Protein AF-A0A3M1JJY1-F1 (afdb_monomer_lite)

Secondary structure (DSSP, 8-state):
-HHHHHHHHHHHHHHHHHHHHHTT--HHHHHHHHHHHHHHHHHHHHHHHHHHHHHHHHHHHHHHTTSS--

Structure (mmCIF, N/CA/C/O backbone):
data_AF-A0A3M1JJY1-F1
#
_entry.id   AF-A0A3M1JJY1-F1
#
loop_
_atom_site.group_PDB
_atom_site.id
_atom_site.type_symbol
_atom_site.label_atom_id
_atom_site.label_alt_id
_atom_site.label_comp_id
_atom_site.label_asym_id
_atom_site.label_entity_id
_atom_site.label_seq_id
_atom_site.pdbx_PDB_ins_code
_atom_site.Cartn_x
_atom_site.Cartn_y
_atom_site.Cartn_z
_atom_site.occupancy
_atom_site.B_iso_or_equiv
_atom_site.auth_seq_id
_atom_site.auth_comp_id
_atom_site.auth_asym_id
_atom_site.auth_atom_id
_atom_site.pdbx_PDB_model_num
ATOM 1 N N . MET A 1 1 ? -5.435 -10.632 13.360 1.00 51.81 1 MET A N 1
ATOM 2 C CA . MET A 1 1 ? -5.754 -9.394 12.614 1.00 51.81 1 MET A CA 1
ATOM 3 C C . MET A 1 1 ? -4.651 -9.025 11.614 1.00 51.81 1 MET A C 1
ATOM 5 O O . MET A 1 1 ? -4.898 -9.066 10.418 1.00 51.81 1 MET A O 1
ATOM 9 N N . THR A 1 2 ? -3.412 -8.773 12.048 1.00 59.12 2 THR A N 1
ATOM 10 C CA . THR A 1 2 ? -2.288 -8.282 11.210 1.00 59.12 2 THR A CA 1
ATOM 11 C C . THR A 1 2 ? -1.898 -9.180 10.024 1.00 59.12 2 THR A C 1
ATOM 13 O O . THR A 1 2 ? -1.590 -8.672 8.952 1.00 59.12 2 THR A O 1
ATOM 16 N N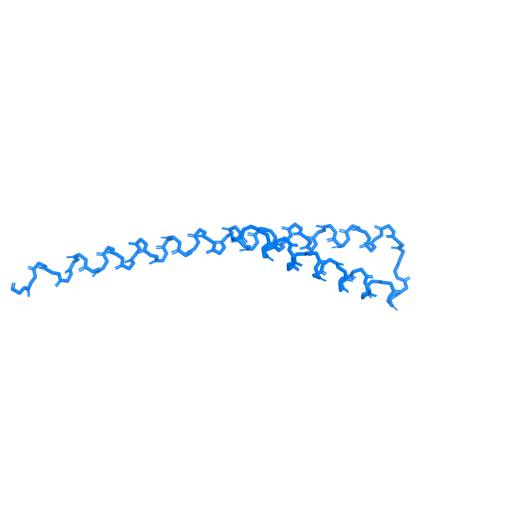 . LYS A 1 3 ? -1.975 -10.514 10.162 1.00 63.81 3 LYS A N 1
ATOM 17 C CA . LYS A 1 3 ? -1.679 -11.464 9.065 1.00 63.81 3 LYS A CA 1
ATOM 18 C C . LYS A 1 3 ? -2.622 -11.332 7.861 1.00 63.81 3 LYS A C 1
ATOM 20 O O . LYS A 1 3 ? -2.177 -11.526 6.735 1.00 63.81 3 LYS A O 1
ATOM 25 N N . LEU A 1 4 ? -3.901 -11.011 8.084 1.00 68.25 4 LEU A N 1
ATOM 26 C CA . LEU A 1 4 ? -4.875 -10.840 6.997 1.00 68.25 4 LEU A CA 1
ATOM 27 C C . LEU A 1 4 ? -4.639 -9.533 6.243 1.00 68.25 4 LEU A C 1
ATOM 29 O O . LEU A 1 4 ? 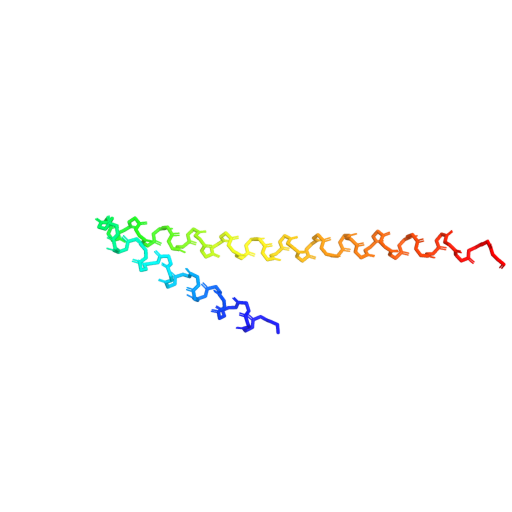-4.623 -9.546 5.016 1.00 68.25 4 LEU A O 1
ATOM 33 N N . PHE A 1 5 ? -4.356 -8.445 6.964 1.00 68.81 5 PHE A N 1
ATOM 34 C CA . PHE A 1 5 ? -3.978 -7.169 6.353 1.00 68.81 5 PHE A CA 1
ATOM 35 C C . PHE A 1 5 ? -2.703 -7.289 5.521 1.00 68.81 5 PHE A C 1
ATOM 37 O O . PHE A 1 5 ? -2.654 -6.783 4.405 1.00 68.81 5 PHE A O 1
ATOM 44 N N . TYR A 1 6 ? -1.708 -8.034 6.010 1.00 70.19 6 TYR A N 1
ATOM 45 C CA . TYR A 1 6 ? -0.472 -8.263 5.264 1.00 70.19 6 TYR A CA 1
ATOM 46 C C . TYR A 1 6 ? -0.713 -9.064 3.977 1.00 70.19 6 TYR A C 1
ATOM 48 O O . TYR A 1 6 ? -0.183 -8.726 2.923 1.00 70.19 6 TYR A O 1
ATOM 56 N N . LYS A 1 7 ? -1.572 -10.091 4.039 1.00 74.62 7 LYS A N 1
ATOM 57 C CA . LYS A 1 7 ? -1.995 -10.866 2.863 1.00 74.62 7 LYS A CA 1
ATOM 58 C C . LYS A 1 7 ? -2.709 -9.989 1.831 1.00 74.62 7 LYS A C 1
ATOM 60 O O . LYS A 1 7 ? -2.411 -10.089 0.646 1.00 74.62 7 LYS A O 1
ATOM 65 N N . PHE A 1 8 ? -3.611 -9.115 2.277 1.00 75.12 8 PHE A N 1
ATOM 66 C CA . PHE A 1 8 ? -4.331 -8.184 1.404 1.00 75.12 8 PHE A CA 1
ATOM 67 C C . PHE A 1 8 ? -3.399 -7.154 0.758 1.00 75.12 8 PHE A C 1
ATOM 69 O O . PHE A 1 8 ? -3.485 -6.908 -0.444 1.00 75.12 8 PHE A O 1
ATOM 76 N N . ALA A 1 9 ? -2.473 -6.598 1.539 1.00 71.31 9 ALA A N 1
ATOM 77 C CA . ALA A 1 9 ? -1.480 -5.651 1.048 1.00 71.31 9 ALA A CA 1
ATOM 78 C C . ALA A 1 9 ? -0.546 -6.295 0.009 1.00 71.31 9 ALA A C 1
ATOM 80 O O . ALA A 1 9 ? -0.237 -5.675 -1.006 1.00 71.31 9 ALA A O 1
ATOM 81 N N . LEU A 1 10 ? -0.160 -7.560 0.217 1.00 72.50 10 LEU A N 1
ATOM 82 C CA . LEU A 1 10 ? 0.646 -8.323 -0.738 1.00 72.50 10 LEU A CA 1
ATOM 83 C C . LEU A 1 10 ? -0.120 -8.553 -2.049 1.00 72.50 10 LEU A C 1
ATOM 85 O O . LEU A 1 10 ? 0.423 -8.300 -3.121 1.00 72.50 10 LEU A O 1
ATOM 89 N N . VAL A 1 11 ? -1.394 -8.952 -1.982 1.00 81.12 11 VAL A N 1
ATOM 90 C CA . VAL A 1 11 ? -2.240 -9.127 -3.177 1.00 81.12 11 VAL A CA 1
ATOM 91 C C . VAL A 1 11 ? -2.369 -7.817 -3.962 1.00 81.12 11 VAL A C 1
ATOM 93 O O . VAL A 1 11 ? -2.168 -7.810 -5.174 1.00 81.12 11 VAL A O 1
ATOM 96 N N . MET A 1 12 ? -2.619 -6.695 -3.285 1.00 75.00 12 MET A N 1
ATOM 97 C CA . MET A 1 12 ? -2.708 -5.384 -3.938 1.00 75.00 12 MET A CA 1
ATOM 98 C C . MET A 1 12 ? -1.382 -4.933 -4.566 1.00 75.00 12 MET A C 1
ATOM 100 O O . MET A 1 12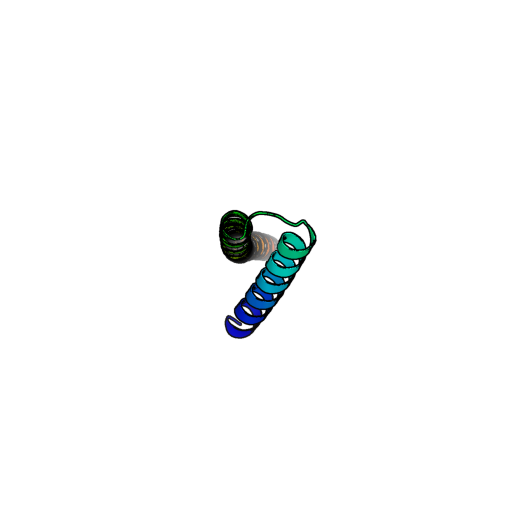 ? -1.386 -4.362 -5.661 1.00 75.00 12 MET A O 1
ATOM 104 N N . ALA A 1 13 ? -0.246 -5.223 -3.925 1.00 72.94 13 ALA A N 1
ATOM 105 C CA . ALA A 1 13 ? 1.076 -4.955 -4.489 1.00 72.94 13 ALA A CA 1
ATOM 106 C C . ALA A 1 13 ? 1.319 -5.771 -5.771 1.00 72.94 13 ALA A C 1
ATOM 108 O O . ALA A 1 13 ? 1.763 -5.220 -6.777 1.00 72.94 13 ALA A O 1
ATOM 109 N N . VAL A 1 14 ? 0.946 -7.056 -5.777 1.00 79.38 14 VAL A N 1
ATOM 110 C CA . VAL A 1 14 ? 1.070 -7.924 -6.960 1.00 79.38 14 VAL A CA 1
ATOM 111 C C . VAL A 1 14 ? 0.190 -7.430 -8.108 1.00 79.38 14 VAL A C 1
ATOM 113 O O . VAL A 1 14 ? 0.674 -7.328 -9.232 1.00 79.38 14 VAL A O 1
ATOM 116 N N . ILE A 1 15 ? -1.068 -7.063 -7.844 1.00 81.69 15 ILE A N 1
ATOM 117 C CA . ILE A 1 15 ? -1.980 -6.528 -8.872 1.00 81.69 15 ILE A CA 1
ATOM 118 C C . ILE A 1 15 ? -1.432 -5.218 -9.459 1.00 81.69 15 ILE A C 1
ATOM 120 O O . ILE A 1 15 ? -1.459 -5.014 -10.675 1.00 81.69 15 ILE A O 1
ATOM 124 N N . THR A 1 16 ? -0.883 -4.346 -8.609 1.00 74.19 16 THR A N 1
ATOM 125 C CA . THR A 1 16 ? -0.268 -3.078 -9.034 1.00 74.19 16 THR A CA 1
ATOM 126 C C . THR A 1 16 ? 0.956 -3.322 -9.912 1.00 74.19 16 THR A C 1
ATOM 128 O O . THR A 1 16 ? 1.081 -2.713 -10.976 1.00 74.19 16 THR A O 1
ATOM 131 N N . TYR A 1 17 ? 1.828 -4.247 -9.509 1.00 70.12 17 TYR A N 1
ATOM 132 C CA . TYR A 1 17 ? 3.000 -4.636 -10.288 1.00 70.12 17 TYR A CA 1
ATOM 133 C C . TYR A 1 17 ? 2.606 -5.217 -11.654 1.00 70.12 17 TYR A C 1
ATOM 135 O O . TYR A 1 17 ? 3.155 -4.804 -12.678 1.00 70.12 17 TYR A O 1
ATOM 143 N N . LEU A 1 18 ? 1.601 -6.102 -11.690 1.00 75.19 18 LEU A N 1
ATOM 144 C CA . LEU A 1 18 ? 1.072 -6.681 -12.929 1.00 75.19 18 LEU A CA 1
ATOM 145 C C . LEU A 1 18 ? 0.524 -5.596 -13.868 1.00 75.19 18 LEU A C 1
ATOM 147 O O . LEU A 1 18 ? 0.841 -5.580 -15.054 1.00 75.19 18 LEU A O 1
ATOM 151 N N . THR A 1 19 ? -0.239 -4.646 -13.324 1.00 72.31 19 THR A N 1
ATOM 152 C CA . THR A 1 19 ? -0.832 -3.535 -14.085 1.00 72.31 19 THR A CA 1
ATOM 153 C C . THR A 1 19 ? 0.244 -2.611 -14.658 1.00 72.31 19 THR A C 1
ATOM 155 O O . THR A 1 19 ? 0.178 -2.223 -15.823 1.00 72.31 19 THR A O 1
ATOM 158 N N . CYS A 1 20 ? 1.278 -2.285 -13.876 1.00 68.38 20 CYS A N 1
ATOM 159 C CA . CYS A 1 20 ? 2.404 -1.486 -14.362 1.00 68.38 20 CYS A CA 1
ATOM 160 C C . CYS A 1 20 ? 3.234 -2.219 -15.422 1.00 68.38 20 CYS A C 1
ATOM 162 O O . CYS A 1 20 ? 3.692 -1.575 -16.366 1.00 68.38 20 CYS A O 1
ATOM 164 N N . SER A 1 21 ? 3.401 -3.539 -15.296 1.00 65.94 21 SER A N 1
ATOM 165 C CA . SER A 1 21 ? 4.123 -4.335 -16.292 1.00 65.94 21 SER A CA 1
ATOM 166 C C . SER A 1 21 ? 3.357 -4.446 -17.613 1.00 65.94 21 SER A C 1
ATOM 168 O O . SER A 1 21 ? 3.979 -4.391 -18.670 1.00 65.94 21 SER A O 1
ATOM 170 N N . LEU A 1 22 ? 2.022 -4.552 -17.570 1.00 70.56 22 LEU A N 1
ATOM 171 C CA . LEU A 1 22 ? 1.168 -4.545 -18.766 1.00 70.56 22 LEU A CA 1
ATOM 172 C C . LEU A 1 22 ? 1.183 -3.192 -19.492 1.00 70.56 22 LEU A C 1
ATOM 174 O O . LEU A 1 22 ? 1.057 -3.150 -20.710 1.00 70.56 22 LEU A O 1
ATOM 178 N N . ASN A 1 23 ? 1.390 -2.093 -18.761 1.00 66.88 23 ASN A N 1
ATOM 179 C CA . ASN A 1 23 ? 1.474 -0.747 -19.332 1.00 66.88 23 ASN A CA 1
ATOM 180 C C . ASN A 1 23 ? 2.846 -0.409 -19.952 1.00 66.88 23 ASN A C 1
ATOM 182 O O . ASN A 1 23 ? 3.036 0.715 -20.412 1.00 66.88 23 ASN A O 1
ATOM 186 N N . GLY A 1 24 ? 3.821 -1.329 -19.932 1.00 63.56 24 GLY A N 1
ATOM 187 C CA . GLY A 1 24 ? 5.157 -1.097 -20.502 1.00 63.56 24 GLY A CA 1
ATOM 188 C C . GLY A 1 24 ? 5.964 0.004 -19.796 1.00 63.56 24 GLY A C 1
ATOM 189 O O . GLY A 1 24 ? 6.912 0.544 -20.362 1.00 63.56 24 GLY A O 1
ATOM 190 N N . ILE A 1 25 ? 5.585 0.362 -18.565 1.00 66.19 25 ILE A N 1
ATOM 191 C CA . ILE A 1 25 ? 6.246 1.400 -17.769 1.00 66.19 25 ILE A CA 1
ATOM 192 C C . ILE A 1 25 ? 7.602 0.885 -17.278 1.00 66.19 25 ILE A C 1
ATOM 194 O O . ILE A 1 25 ? 7.731 -0.265 -16.858 1.00 66.19 25 ILE A O 1
ATOM 198 N N . SER A 1 26 ? 8.610 1.764 -17.292 1.00 71.44 26 SER A N 1
ATOM 199 C CA . SER A 1 26 ? 9.966 1.457 -16.830 1.00 71.44 26 SER A CA 1
ATOM 200 C C . SER A 1 26 ? 9.952 0.783 -15.450 1.00 71.44 26 SER A C 1
ATOM 202 O O . SER A 1 26 ? 9.262 1.234 -14.530 1.00 71.44 26 SER A O 1
ATOM 204 N N . TRP A 1 27 ? 10.716 -0.304 -15.303 1.00 65.75 27 TRP A N 1
ATOM 205 C CA . TRP A 1 27 ? 10.723 -1.179 -14.118 1.00 65.75 27 TRP A CA 1
ATOM 206 C C . TRP A 1 27 ? 10.885 -0.411 -12.798 1.00 65.75 27 TRP A C 1
ATOM 208 O O . TRP A 1 27 ? 10.244 -0.728 -11.796 1.00 65.75 27 TRP A O 1
ATOM 218 N N . LEU A 1 28 ? 11.694 0.648 -12.821 1.00 73.62 28 LEU A N 1
ATOM 219 C CA . LEU A 1 28 ? 11.985 1.502 -11.670 1.00 73.62 28 LEU A CA 1
ATOM 220 C C . LEU A 1 28 ? 10.750 2.302 -11.218 1.00 73.62 28 LEU A C 1
ATOM 222 O O . LEU A 1 28 ? 10.470 2.414 -10.026 1.00 73.62 28 LEU A O 1
ATOM 226 N N . THR A 1 29 ? 9.956 2.789 -12.173 1.00 75.50 29 THR A N 1
ATOM 227 C CA . THR A 1 29 ? 8.697 3.501 -11.918 1.00 75.50 29 THR A CA 1
ATOM 228 C C . THR A 1 29 ? 7.606 2.552 -11.411 1.00 75.50 29 THR A C 1
ATOM 230 O O . THR A 1 29 ? 6.850 2.920 -10.512 1.00 75.50 29 THR A O 1
ATOM 233 N N . SER A 1 30 ? 7.548 1.323 -11.938 1.00 71.69 30 SER A N 1
ATOM 234 C CA . SER A 1 30 ? 6.635 0.270 -11.458 1.00 71.69 30 SER A CA 1
ATOM 235 C C . SER A 1 30 ? 6.894 -0.075 -9.986 1.00 71.69 30 SER A C 1
ATOM 237 O O . SER A 1 30 ? 5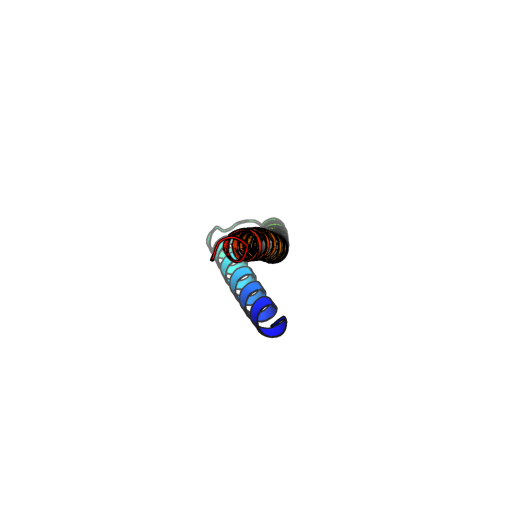.967 -0.104 -9.172 1.00 71.69 30 SER A O 1
ATOM 239 N N . LEU A 1 31 ? 8.169 -0.237 -9.617 1.00 75.25 31 LEU A N 1
ATOM 240 C CA . LEU A 1 31 ? 8.591 -0.498 -8.239 1.00 75.25 31 LEU A CA 1
ATOM 241 C C . LEU A 1 31 ? 8.177 0.630 -7.292 1.00 75.25 31 LEU A C 1
ATOM 243 O O . LEU A 1 31 ? 7.536 0.376 -6.271 1.00 75.25 31 LEU A O 1
ATOM 247 N N . PHE A 1 32 ? 8.480 1.878 -7.659 1.00 79.69 32 PHE A N 1
ATOM 248 C CA . PHE A 1 32 ? 8.117 3.041 -6.849 1.00 79.69 32 PHE A CA 1
ATOM 249 C C . PHE A 1 32 ? 6.602 3.128 -6.639 1.00 79.69 32 PHE A C 1
ATOM 251 O O . PHE A 1 32 ? 6.135 3.3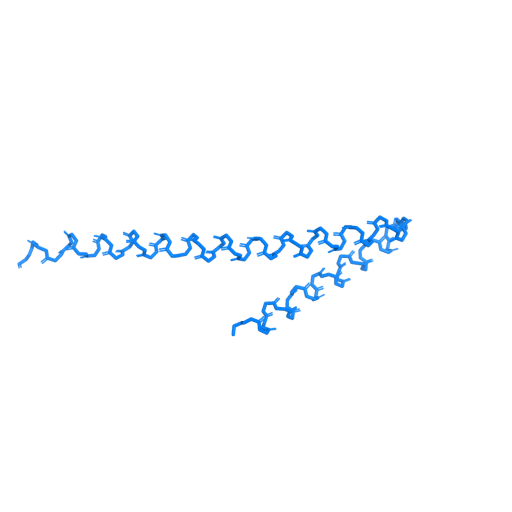68 -5.528 1.00 79.69 32 PHE A O 1
ATOM 258 N N . ARG A 1 33 ? 5.817 2.854 -7.687 1.00 77.88 33 ARG A N 1
ATOM 259 C CA . ARG A 1 33 ? 4.354 2.875 -7.612 1.00 77.88 33 ARG A CA 1
ATOM 260 C C . ARG A 1 33 ? 3.801 1.757 -6.731 1.00 77.88 33 ARG A C 1
ATOM 262 O O . ARG A 1 33 ? 2.898 2.017 -5.941 1.00 77.88 33 ARG A O 1
ATOM 269 N N . SER A 1 34 ? 4.370 0.554 -6.795 1.00 76.06 34 SER A N 1
ATOM 270 C CA . SER A 1 34 ? 3.989 -0.548 -5.905 1.00 76.06 34 SER A CA 1
ATOM 271 C C . SER A 1 34 ? 4.281 -0.232 -4.434 1.00 76.06 34 SER A C 1
ATOM 273 O O . SER A 1 34 ? 3.460 -0.542 -3.572 1.00 76.06 34 SER A O 1
ATOM 275 N N . VAL A 1 35 ? 5.417 0.408 -4.136 1.00 81.12 35 VAL A N 1
ATOM 276 C CA . VAL A 1 35 ? 5.768 0.828 -2.766 1.00 81.12 35 VAL A CA 1
ATOM 277 C C . VAL A 1 35 ? 4.823 1.923 -2.271 1.00 81.12 35 VAL A C 1
ATOM 279 O O . VAL A 1 35 ? 4.325 1.840 -1.149 1.00 81.12 35 VAL A O 1
ATOM 282 N N . VAL A 1 36 ? 4.517 2.914 -3.113 1.00 83.44 36 VAL A N 1
ATOM 283 C CA . VAL A 1 36 ? 3.568 3.988 -2.777 1.00 83.44 36 VAL A CA 1
ATOM 284 C C . VAL A 1 36 ? 2.170 3.428 -2.511 1.00 83.44 36 VAL A C 1
ATOM 286 O O . VAL A 1 36 ? 1.543 3.814 -1.528 1.00 83.44 36 VAL A O 1
ATOM 289 N N . VAL A 1 37 ? 1.687 2.486 -3.328 1.00 82.88 37 VAL A N 1
ATOM 290 C CA . VAL A 1 37 ? 0.382 1.838 -3.111 1.00 82.88 37 VAL A CA 1
ATOM 291 C C . VAL A 1 37 ? 0.376 1.026 -1.815 1.00 82.88 37 VAL A C 1
ATOM 293 O O . VAL A 1 37 ? -0.571 1.130 -1.037 1.00 82.88 37 VAL A O 1
ATOM 296 N N . PHE A 1 38 ? 1.442 0.270 -1.537 1.00 79.38 38 PHE A N 1
ATOM 297 C CA . PHE A 1 38 ? 1.574 -0.480 -0.287 1.00 79.38 38 PHE A CA 1
ATOM 298 C C . PHE A 1 38 ? 1.519 0.440 0.943 1.00 79.38 38 PHE A C 1
ATOM 300 O O . PHE A 1 38 ? 0.749 0.180 1.870 1.00 79.38 38 PHE A O 1
ATOM 307 N N . LEU A 1 39 ? 2.276 1.543 0.929 1.00 83.69 39 LEU A N 1
ATOM 308 C CA . LEU A 1 39 ? 2.253 2.548 1.996 1.00 83.69 39 LEU A CA 1
ATOM 309 C C . LEU A 1 39 ? 0.884 3.228 2.117 1.00 83.69 39 LEU A C 1
ATOM 311 O O . LEU A 1 39 ? 0.398 3.418 3.231 1.00 83.69 39 LEU A O 1
ATOM 315 N N . GLY A 1 40 ? 0.239 3.540 0.990 1.00 83.81 40 GLY A N 1
ATOM 316 C CA . GLY A 1 40 ? -1.095 4.136 0.957 1.00 83.81 40 GLY A CA 1
ATOM 317 C C . GLY A 1 40 ? -2.141 3.254 1.637 1.00 83.81 40 GLY A C 1
ATOM 318 O O . GLY A 1 40 ? -2.879 3.729 2.494 1.00 83.81 40 GLY A O 1
ATOM 319 N N . ILE A 1 41 ? -2.151 1.954 1.337 1.00 82.75 41 ILE A N 1
ATOM 320 C CA . ILE A 1 41 ? -3.082 0.994 1.953 1.00 82.75 41 ILE A CA 1
ATOM 321 C C . ILE A 1 41 ? -2.842 0.883 3.464 1.00 82.75 41 ILE A C 1
ATOM 323 O O . ILE A 1 41 ? -3.797 0.887 4.243 1.00 82.75 41 ILE A O 1
ATOM 327 N N . LEU A 1 42 ? -1.577 0.816 3.889 1.00 81.38 42 LEU A N 1
ATOM 328 C CA . LEU A 1 42 ? -1.200 0.779 5.307 1.00 81.38 42 LEU A CA 1
ATOM 329 C C . LEU A 1 42 ? -1.700 2.022 6.050 1.00 81.38 42 LEU A C 1
ATOM 331 O O . LEU A 1 42 ? -2.279 1.907 7.132 1.00 81.38 42 LEU A O 1
ATOM 335 N N . PHE A 1 43 ? -1.536 3.193 5.434 1.00 84.31 43 PHE A N 1
ATOM 336 C CA . PHE A 1 43 ? -2.017 4.459 5.971 1.00 84.31 43 PHE A CA 1
ATOM 337 C C . PHE A 1 43 ? -3.547 4.499 6.060 1.00 84.31 43 PHE A C 1
ATOM 339 O O . PHE A 1 43 ? -4.090 4.876 7.096 1.00 84.31 43 PHE A O 1
ATOM 346 N N . THR A 1 44 ? -4.260 4.047 5.024 1.00 83.50 44 THR A N 1
ATOM 347 C CA . THR A 1 44 ? -5.729 3.979 5.031 1.00 83.50 44 THR A CA 1
ATOM 348 C C . THR A 1 44 ? -6.258 3.052 6.122 1.00 83.50 44 THR A C 1
ATOM 350 O O . THR A 1 44 ? -7.214 3.412 6.806 1.00 83.50 44 THR A O 1
ATOM 353 N N . ILE A 1 45 ? -5.642 1.884 6.333 1.00 81.56 45 ILE A N 1
ATOM 354 C CA . ILE A 1 45 ? -6.046 0.956 7.403 1.00 81.56 45 ILE A CA 1
ATOM 355 C C . ILE A 1 45 ? -5.820 1.590 8.779 1.00 81.56 45 ILE A C 1
ATOM 357 O O . ILE A 1 45 ? -6.692 1.509 9.645 1.00 81.56 45 ILE A O 1
ATOM 361 N N . TYR A 1 46 ? -4.676 2.246 8.977 1.00 82.31 46 TYR A N 1
ATOM 362 C CA . TYR A 1 46 ? -4.373 2.946 10.224 1.00 82.31 46 TYR A CA 1
ATOM 363 C C . TYR A 1 46 ? -5.383 4.066 10.505 1.00 82.31 46 TYR A C 1
ATOM 365 O O . TYR A 1 46 ? -5.931 4.157 11.606 1.00 82.31 46 TYR A O 1
ATOM 373 N N . LEU A 1 47 ? -5.691 4.871 9.485 1.00 85.62 47 LEU A N 1
ATOM 374 C CA . LEU A 1 47 ? -6.668 5.951 9.575 1.00 85.62 47 LEU A CA 1
ATOM 375 C C . LEU A 1 47 ? -8.077 5.412 9.851 1.00 85.62 47 LEU A C 1
ATOM 377 O O . LEU A 1 47 ? -8.780 5.940 10.706 1.00 85.62 47 LEU A O 1
ATOM 381 N N . SER A 1 48 ? -8.468 4.323 9.187 1.00 82.81 48 SER A N 1
ATOM 382 C CA . SER A 1 48 ? -9.751 3.653 9.414 1.00 82.81 48 SER A CA 1
ATOM 383 C C . SER A 1 48 ? -9.888 3.154 10.855 1.00 82.81 48 SER A C 1
ATOM 385 O O . SER A 1 48 ? -10.948 3.330 11.449 1.00 82.81 48 SER A O 1
ATOM 387 N N . GLY A 1 49 ? -8.819 2.618 11.454 1.00 83.44 49 GLY A N 1
ATOM 388 C CA . GLY A 1 49 ? -8.811 2.225 12.866 1.00 83.44 49 GLY A CA 1
ATOM 389 C C . GLY A 1 49 ? -9.006 3.405 13.825 1.00 83.44 49 GLY A C 1
ATOM 390 O O . GLY A 1 49 ? -9.765 3.296 14.787 1.00 83.44 49 GLY A O 1
ATOM 391 N N . TYR A 1 50 ? -8.377 4.548 13.537 1.00 84.12 50 TYR A N 1
ATOM 392 C CA . TYR A 1 50 ? -8.572 5.785 14.303 1.00 84.12 50 TYR A CA 1
ATOM 393 C C . TYR A 1 50 ? -9.997 6.326 14.181 1.00 84.12 50 TYR A C 1
ATOM 395 O O . TYR A 1 50 ? -10.611 6.678 15.186 1.00 84.12 50 TYR A O 1
ATOM 403 N N . VAL A 1 51 ? -10.540 6.352 12.962 1.00 86.25 51 VAL A N 1
ATOM 404 C CA . VAL A 1 51 ? -11.919 6.786 12.704 1.00 86.25 51 VAL A CA 1
ATOM 405 C C . VAL A 1 51 ? -12.913 5.866 13.407 1.00 86.25 51 VAL A C 1
ATOM 407 O O . VAL A 1 51 ? -13.869 6.356 13.996 1.00 86.25 51 VAL A O 1
ATOM 410 N N . LEU A 1 52 ? -12.676 4.551 13.408 1.00 84.88 52 LEU A N 1
ATOM 411 C CA . LEU A 1 52 ? -13.538 3.592 14.096 1.00 84.88 52 LEU A CA 1
ATOM 412 C C . LEU A 1 52 ? -13.523 3.805 15.615 1.00 84.88 52 LEU A C 1
ATOM 414 O O . LEU A 1 52 ? -14.581 3.807 16.234 1.00 84.88 52 LEU A O 1
ATOM 418 N N . GLN A 1 53 ? -12.351 4.034 16.219 1.00 80.00 53 GLN A N 1
ATOM 419 C CA . GLN A 1 53 ? -12.269 4.368 17.645 1.00 80.00 53 GLN A CA 1
ATOM 420 C C . GLN A 1 53 ? -12.962 5.690 17.970 1.00 80.00 53 GLN A C 1
ATOM 422 O O . GLN A 1 53 ? -13.672 5.776 18.967 1.00 80.00 53 GLN A O 1
ATOM 427 N N . PHE A 1 54 ? -12.806 6.702 17.118 1.00 83.12 54 PHE A N 1
ATOM 428 C CA . PHE A 1 54 ? -13.486 7.980 17.293 1.00 83.12 54 PHE A CA 1
ATOM 429 C C . PHE A 1 54 ? -15.012 7.835 17.169 1.00 83.12 54 PHE A C 1
ATOM 431 O O . PHE A 1 54 ? -15.756 8.380 17.979 1.00 83.12 54 PHE A O 1
ATOM 438 N N . ALA A 1 55 ? -15.486 7.039 16.208 1.00 81.19 55 ALA A N 1
ATOM 439 C CA . ALA A 1 55 ? -16.904 6.739 16.029 1.00 81.19 55 ALA A CA 1
ATOM 440 C C . ALA A 1 55 ? -17.485 5.950 17.213 1.00 81.19 55 ALA A C 1
ATOM 442 O O . ALA A 1 55 ? -18.584 6.261 17.676 1.00 81.19 55 ALA A O 1
ATOM 443 N N . LEU A 1 56 ? -16.746 4.968 17.740 1.00 81.50 56 LEU A N 1
ATOM 444 C CA . LEU A 1 56 ? -17.142 4.234 18.944 1.00 81.50 56 LEU A CA 1
ATOM 445 C C . LEU A 1 56 ? -17.161 5.143 20.176 1.00 81.50 56 LEU A C 1
ATOM 447 O O . LEU A 1 56 ? -18.118 5.086 20.937 1.00 81.50 56 LEU A O 1
ATOM 451 N N . PHE A 1 57 ? -16.179 6.033 20.335 1.00 79.56 57 PHE A N 1
ATOM 452 C CA . PHE A 1 57 ? -16.154 7.012 21.425 1.00 79.56 57 PHE A CA 1
ATOM 453 C C . PHE A 1 57 ? -17.367 7.954 21.381 1.00 79.56 57 PHE A C 1
ATOM 455 O O . PHE A 1 57 ? -18.012 8.181 22.403 1.00 79.56 57 PHE A O 1
ATOM 462 N N . LEU A 1 58 ? -17.731 8.451 20.195 1.00 77.12 58 LEU A N 1
ATOM 463 C CA . LEU A 1 58 ? -18.936 9.267 20.012 1.00 77.12 58 LEU A CA 1
ATOM 464 C C . LEU A 1 58 ? -20.232 8.480 20.253 1.00 77.12 58 LEU A C 1
ATOM 466 O O . LEU A 1 58 ? -21.196 9.039 20.772 1.00 77.12 58 LEU A O 1
ATOM 470 N N . THR A 1 59 ? -20.263 7.198 19.889 1.00 77.19 59 THR A N 1
ATOM 471 C CA . THR A 1 59 ? -21.437 6.333 20.090 1.00 77.19 59 THR A CA 1
ATOM 472 C C . THR A 1 59 ? -21.625 5.987 21.567 1.00 77.19 59 THR A C 1
ATOM 474 O O . THR A 1 59 ? -22.735 6.103 22.071 1.00 77.19 59 THR A O 1
ATOM 477 N N . THR A 1 60 ? -20.548 5.638 22.279 1.00 67.44 60 THR A N 1
ATOM 478 C CA . THR A 1 60 ? -20.559 5.413 23.733 1.00 67.44 60 THR A CA 1
ATOM 479 C C . THR A 1 60 ? -20.975 6.673 24.481 1.00 67.44 60 THR A C 1
ATOM 481 O O . THR A 1 60 ? -21.836 6.591 25.347 1.00 67.44 60 THR A O 1
ATOM 484 N N . LYS A 1 61 ? -20.451 7.846 24.103 1.00 59.25 61 LYS A N 1
ATOM 485 C CA . LYS A 1 61 ? -20.843 9.106 24.743 1.00 59.25 61 LYS A CA 1
ATOM 486 C C . LYS A 1 61 ? -22.344 9.413 24.582 1.00 59.25 61 LYS A C 1
ATOM 488 O O . LYS A 1 61 ? -22.959 9.890 25.522 1.00 59.25 61 LYS A O 1
ATOM 493 N N . ASN A 1 62 ? -22.936 9.113 23.423 1.00 58.28 62 ASN A N 1
ATOM 494 C CA . ASN A 1 62 ? -24.376 9.311 23.205 1.00 58.28 62 ASN A CA 1
ATOM 495 C C . ASN A 1 62 ? -25.259 8.241 23.875 1.00 58.28 62 ASN A C 1
ATOM 497 O O . ASN A 1 62 ? -26.460 8.457 23.996 1.00 58.28 62 ASN A O 1
ATOM 501 N N . ASN A 1 63 ? -24.715 7.079 24.256 1.00 57.12 63 ASN A N 1
ATOM 502 C CA . ASN A 1 63 ? -25.488 6.052 24.963 1.00 57.12 63 ASN A CA 1
ATOM 503 C C . ASN A 1 63 ? -25.628 6.386 26.457 1.00 57.12 63 ASN A C 1
ATOM 505 O O . ASN A 1 63 ? -26.704 6.198 27.008 1.00 57.12 63 ASN A O 1
ATOM 509 N N . A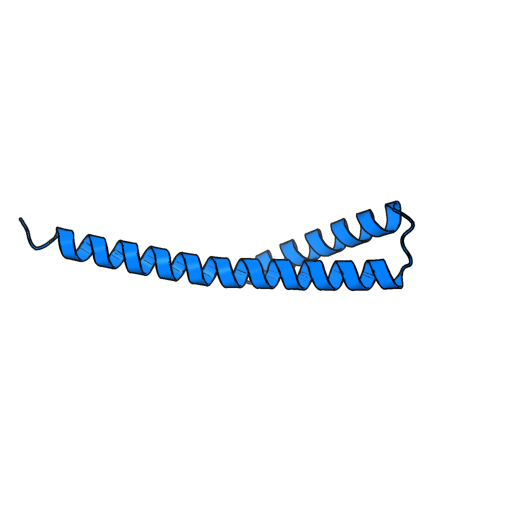SP A 1 64 ? -24.590 6.971 27.064 1.00 53.50 64 ASP A N 1
ATOM 510 C CA . ASP A 1 64 ? -24.609 7.433 28.462 1.00 53.50 64 ASP A CA 1
ATOM 511 C C . ASP A 1 64 ? -25.584 8.609 28.679 1.00 53.50 64 ASP A C 1
ATOM 513 O O . ASP A 1 64 ? -26.325 8.638 29.655 1.00 53.50 64 ASP A O 1
ATOM 517 N N . GLU A 1 65 ? -25.678 9.544 27.725 1.00 54.47 65 GLU A N 1
ATOM 518 C CA . GLU A 1 65 ? -26.622 10.679 27.798 1.00 54.47 65 GLU A CA 1
ATOM 519 C C . GLU A 1 65 ? -28.101 10.249 27.620 1.00 54.47 65 GLU A C 1
ATOM 521 O O . GLU A 1 65 ? -29.012 11.055 27.817 1.00 54.47 65 GLU A O 1
ATOM 526 N N . GLY A 1 66 ? -28.355 8.984 27.254 1.00 49.91 66 GLY A N 1
ATOM 527 C CA . GLY A 1 66 ? -29.693 8.404 27.102 1.00 49.91 66 GLY A CA 1
ATOM 528 C C . GLY A 1 66 ? -30.226 7.655 28.331 1.00 49.91 66 GLY A C 1
ATOM 529 O O . GLY A 1 66 ? -31.431 7.420 28.395 1.00 49.91 66 GLY A O 1
ATOM 530 N N . GLU A 1 67 ? -29.378 7.301 29.305 1.00 49.69 67 GLU A N 1
ATOM 531 C CA . GLU A 1 67 ? -29.769 6.535 30.507 1.00 49.69 67 GLU A CA 1
ATOM 532 C C . GLU A 1 67 ? -30.006 7.398 31.765 1.00 49.69 67 GLU A C 1
ATOM 534 O O . GLU A 1 67 ? -30.388 6.866 32.803 1.00 49.69 67 GLU A O 1
ATOM 539 N N . GLU A 1 68 ? -29.872 8.729 31.702 1.00 48.41 68 GLU A N 1
ATOM 540 C CA . GLU A 1 68 ? -30.211 9.623 32.832 1.00 48.41 68 GLU A CA 1
ATOM 541 C C . GLU A 1 68 ? -31.658 10.169 32.793 1.00 48.41 68 GLU A C 1
ATOM 543 O O . GLU A 1 68 ? -32.024 11.029 33.597 1.00 48.41 68 GLU A O 1
ATOM 548 N N . THR A 1 69 ? -32.516 9.690 31.880 1.00 49.19 69 THR A N 1
ATOM 549 C CA . THR A 1 69 ? -33.921 10.150 31.773 1.00 49.19 69 THR A CA 1
ATOM 550 C C . THR A 1 69 ? -34.954 9.023 31.675 1.00 49.19 69 THR A C 1
ATOM 552 O O . THR A 1 69 ? -35.863 9.086 30.849 1.00 49.19 69 THR A O 1
ATOM 555 N N . THR A 1 70 ? -34.879 8.015 32.548 1.00 39.19 70 THR A N 1
ATOM 556 C CA . THR A 1 70 ? -36.034 7.138 32.848 1.00 39.19 70 THR A CA 1
ATOM 557 C C . THR A 1 70 ? -36.093 6.750 34.310 1.00 39.19 70 THR A C 1
ATOM 559 O O . THR A 1 70 ? -35.044 6.310 34.826 1.00 39.19 70 THR A O 1
#

pLDDT: mean 72.42, std 10.98, range [39.19, 86.25]

Sequence (70 aa):
MTKLFYKFALVMAVITYLTCSLNGISWLTSLFRSVVVFLGILFTIYLSGYVLQFALFLTTKNNDEGEETT

Foldseek 3Di:
DVVVLVVVLVVQLVVQLVVCVVVVHDNVVSVVRSVVSSVVSVVVVVVVVVVVVVVVVVVVVVVVVVPVPD

Radius of gyration: 19.77 Å; chains: 1; bounding box: 48×22×53 Å